Protein AF-A0A2D6PDK0-F1 (afdb_monomer_lite)

Secondary structure (DSSP, 8-state):
-HHHHHHHHHHTT---HHHHHHHHHHHTT-BTTB--HHHHHHHHHHHHHHHHHH-S---HHHHHHHHHHHHHHHHHIIIIIIHHHHHHHHHHHHHHHHHHHHHHHT-

Radius of gyration: 23.97 Å; chains: 1; bounding box: 53×36×70 Å

pLDDT: mean 83.21, std 14.66, range [50.62, 97.69]

Foldseek 3Di:
DVVVVVCVVVVPPDDDLVNLLVVCCVVVVHDPVDGPLVSSLVSLVVVVVVCCVVPVDDDVNSVVVNVVSVVVVVCCCPVPVVVVVVCVVCVVVVVVVVVVVVVVVVD

Structure (mmCIF, N/CA/C/O backbone):
data_AF-A0A2D6PDK0-F1
#
_entry.id   AF-A0A2D6PDK0-F1
#
loop_
_atom_site.group_PDB
_atom_site.id
_atom_site.type_symbol
_atom_site.label_atom_id
_atom_site.label_alt_id
_atom_site.label_comp_id
_atom_site.label_asym_id
_atom_site.label_entity_id
_atom_site.label_seq_id
_atom_site.pdbx_PDB_ins_code
_atom_site.Cartn_x
_atom_site.Cartn_y
_atom_site.Cartn_z
_atom_site.occupancy
_atom_site.B_iso_or_equiv
_atom_site.auth_seq_id
_atom_site.auth_comp_id
_atom_site.auth_asym_id
_atom_site.auth_atom_id
_atom_site.pdbx_PDB_model_num
ATOM 1 N N . MET A 1 1 ? -13.146 -23.989 24.185 1.00 53.97 1 MET A N 1
ATOM 2 C CA . MET A 1 1 ? -14.533 -23.475 24.066 1.00 53.97 1 MET A CA 1
ATOM 3 C C . MET A 1 1 ? -14.646 -22.003 24.484 1.00 53.97 1 MET A C 1
ATOM 5 O O . MET A 1 1 ? -15.284 -21.254 23.765 1.00 53.97 1 MET A O 1
ATOM 9 N N . HIS A 1 2 ? -14.007 -21.551 25.576 1.00 53.88 2 HIS A N 1
ATOM 10 C CA . HIS A 1 2 ? -13.993 -20.124 25.967 1.00 53.88 2 HIS A CA 1
ATOM 11 C C . HIS A 1 2 ? -13.182 -19.217 25.016 1.00 53.88 2 HIS A C 1
ATOM 13 O O . HIS A 1 2 ? -13.631 -18.127 24.687 1.00 53.88 2 HIS A O 1
ATOM 19 N N . GLU A 1 3 ? -12.042 -19.696 24.513 1.00 55.34 3 GLU A N 1
ATOM 20 C CA . GLU A 1 3 ? -11.169 -18.961 23.576 1.00 55.34 3 GLU A CA 1
ATOM 21 C C . GLU A 1 3 ? -11.877 -18.593 22.265 1.00 55.34 3 GLU A C 1
ATOM 23 O O . GLU A 1 3 ? -11.861 -17.444 21.850 1.00 55.34 3 GLU A O 1
ATOM 28 N N . GLN A 1 4 ? -12.618 -19.536 21.675 1.00 64.25 4 GLN A N 1
ATOM 29 C CA . GLN A 1 4 ? -13.367 -19.311 20.432 1.00 64.25 4 GLN A CA 1
ATOM 30 C C . GLN A 1 4 ? -14.474 -18.259 20.583 1.00 64.25 4 GLN A C 1
ATOM 32 O O . GLN A 1 4 ? -14.783 -17.548 19.630 1.00 64.25 4 GLN A O 1
ATOM 37 N N . ILE A 1 5 ? -15.081 -18.169 21.770 1.00 65.12 5 ILE A N 1
ATOM 38 C CA . ILE A 1 5 ? -16.111 -17.170 22.077 1.00 65.12 5 ILE A CA 1
ATOM 39 C C . ILE A 1 5 ? -15.458 -15.800 22.302 1.00 65.12 5 ILE A C 1
ATOM 41 O O . ILE A 1 5 ? -15.982 -14.801 21.819 1.00 65.12 5 ILE A O 1
ATOM 45 N N . TYR A 1 6 ? -14.302 -15.752 22.972 1.00 59.06 6 TYR A N 1
ATOM 46 C CA . TYR A 1 6 ? -13.525 -14.526 23.162 1.00 59.06 6 TYR A CA 1
ATOM 47 C C . TYR A 1 6 ? -13.011 -13.964 21.829 1.00 59.06 6 TYR A C 1
ATOM 49 O O . TYR A 1 6 ? -13.186 -12.779 21.558 1.00 59.06 6 TYR A O 1
ATOM 57 N N . ASP A 1 7 ? -12.488 -14.824 20.954 1.00 57.75 7 ASP A N 1
ATOM 58 C CA . ASP A 1 7 ? -12.056 -14.456 19.604 1.00 57.75 7 ASP A CA 1
ATOM 59 C C . ASP A 1 7 ? -13.226 -13.964 18.743 1.00 57.75 7 ASP A C 1
ATOM 61 O O . ASP A 1 7 ? -13.092 -12.958 18.054 1.00 57.75 7 ASP A O 1
ATOM 65 N N . MET A 1 8 ? -14.399 -14.606 18.812 1.00 56.59 8 MET A N 1
ATOM 66 C CA . MET A 1 8 ? -15.597 -14.140 18.096 1.00 56.59 8 MET A CA 1
ATOM 67 C C . MET A 1 8 ? -16.151 -12.810 18.625 1.00 56.59 8 MET A C 1
ATOM 69 O O . MET A 1 8 ? -16.724 -12.045 17.847 1.00 56.59 8 MET A O 1
ATOM 73 N N . LEU A 1 9 ? -16.017 -12.537 19.927 1.00 57.44 9 LEU A N 1
ATOM 74 C CA . LEU A 1 9 ? -16.454 -11.282 20.548 1.00 57.44 9 LEU A CA 1
ATOM 75 C C . LEU A 1 9 ? -15.471 -10.135 20.277 1.00 57.44 9 LEU A C 1
ATOM 77 O O . LEU A 1 9 ? -15.911 -9.024 20.013 1.00 57.44 9 LEU A O 1
ATOM 81 N N . MET A 1 10 ? -14.162 -10.404 20.269 1.00 55.00 10 MET A N 1
ATOM 82 C CA . MET A 1 10 ? -13.124 -9.424 19.920 1.00 55.00 10 MET A CA 1
ATOM 83 C C . MET A 1 10 ? -13.075 -9.123 18.411 1.00 55.00 10 MET A C 1
ATOM 85 O O . MET A 1 10 ? -12.822 -7.989 18.016 1.00 55.00 10 MET A O 1
ATOM 89 N N . GLN A 1 11 ? -13.360 -10.106 17.546 1.00 53.69 11 GLN A N 1
ATOM 90 C CA . GLN A 1 11 ? -13.314 -9.934 16.084 1.00 53.69 11 GLN A CA 1
ATOM 91 C C . GLN A 1 11 ? -14.408 -9.030 15.508 1.00 53.69 11 GLN A C 1
ATOM 93 O O . GLN A 1 11 ? -14.233 -8.512 14.405 1.00 53.69 11 GLN A O 1
ATOM 98 N N . LYS A 1 12 ? -15.547 -8.866 16.189 1.00 50.62 12 LYS A N 1
ATOM 99 C CA . LYS A 1 12 ? -16.693 -8.145 15.614 1.00 50.62 12 LYS A CA 1
ATOM 100 C C . LYS A 1 12 ? -16.526 -6.627 15.579 1.00 50.62 12 LYS A C 1
ATOM 102 O O . LYS A 1 12 ? -17.130 -6.008 14.708 1.00 50.62 12 LYS A O 1
ATOM 107 N N . ASP A 1 13 ? -15.686 -6.059 16.445 1.00 53.69 13 ASP A N 1
ATOM 108 C CA . ASP A 1 13 ? -15.615 -4.604 16.637 1.00 53.69 13 ASP A CA 1
ATOM 109 C C . ASP A 1 13 ? -14.229 -3.985 16.353 1.00 53.69 13 ASP A C 1
ATOM 111 O O . ASP A 1 13 ? -14.116 -2.760 16.268 1.00 53.69 13 ASP A O 1
ATOM 115 N N . GLU A 1 14 ? -13.168 -4.776 16.134 1.00 67.69 14 GLU A N 1
ATOM 116 C CA . GLU A 1 14 ? -11.854 -4.221 15.775 1.00 67.69 14 GLU A CA 1
ATOM 117 C C . GLU A 1 14 ? -11.689 -3.998 14.262 1.00 67.69 14 GLU A C 1
ATOM 119 O O . GLU A 1 14 ? -11.660 -4.921 13.441 1.00 67.69 14 GLU A O 1
ATOM 124 N N . ILE A 1 15 ? -11.478 -2.734 13.885 1.00 77.75 15 ILE A N 1
ATOM 125 C CA . ILE A 1 15 ? -10.972 -2.375 12.558 1.00 77.75 15 ILE A CA 1
ATOM 126 C C . ILE A 1 15 ? -9.504 -2.816 12.475 1.00 77.75 15 ILE A C 1
ATOM 128 O O . ILE A 1 15 ? -8.609 -2.183 13.038 1.00 77.75 15 ILE A O 1
ATOM 132 N N . THR A 1 16 ? -9.253 -3.904 11.750 1.00 89.38 16 THR A N 1
ATOM 133 C CA . THR A 1 16 ? -7.912 -4.453 11.512 1.00 89.38 16 THR A CA 1
ATOM 134 C C . THR A 1 16 ? -7.397 -4.117 10.114 1.00 89.38 16 THR A C 1
ATOM 136 O O . THR A 1 16 ? -8.158 -3.743 9.218 1.00 89.38 16 THR A O 1
ATOM 139 N N . TRP A 1 17 ? -6.090 -4.284 9.893 1.00 92.38 17 TRP A N 1
ATOM 140 C CA . TRP A 1 17 ? -5.481 -4.011 8.588 1.00 92.38 17 TRP A CA 1
ATOM 141 C C . TRP A 1 17 ? -5.975 -5.018 7.547 1.00 92.38 17 TRP A C 1
ATOM 143 O O . TRP A 1 17 ? -6.197 -4.640 6.399 1.00 92.38 17 TRP A O 1
ATOM 153 N N . GLN A 1 18 ? -6.216 -6.269 7.960 1.00 93.31 18 GLN A N 1
ATOM 154 C CA . GLN A 1 18 ? -6.792 -7.313 7.115 1.00 93.31 18 GLN A CA 1
ATOM 155 C C . GLN A 1 18 ? -8.176 -6.903 6.624 1.00 93.31 18 GLN A C 1
ATOM 157 O O . GLN A 1 18 ? -8.436 -6.933 5.425 1.00 93.31 18 GLN A O 1
ATOM 162 N N . ASN A 1 19 ? -9.041 -6.464 7.544 1.00 92.88 19 ASN A N 1
ATOM 163 C CA . ASN A 1 19 ? -10.409 -6.076 7.216 1.00 92.88 19 ASN A CA 1
ATOM 164 C C . ASN A 1 19 ? -10.438 -4.886 6.251 1.00 92.88 19 ASN A C 1
ATOM 166 O O . ASN A 1 19 ? -11.237 -4.889 5.317 1.00 92.88 19 ASN A O 1
ATOM 170 N N . ILE A 1 20 ? -9.538 -3.907 6.418 1.00 93.62 20 ILE A N 1
ATOM 171 C CA . ILE A 1 20 ? -9.420 -2.799 5.461 1.00 93.62 20 ILE A CA 1
ATOM 172 C C . ILE A 1 20 ? -8.957 -3.306 4.095 1.00 93.62 20 ILE A C 1
ATOM 174 O O . ILE A 1 20 ? -9.575 -2.960 3.095 1.00 93.62 20 ILE A O 1
ATOM 178 N N . ILE A 1 21 ? -7.907 -4.130 4.021 1.00 95.12 21 ILE A N 1
ATOM 179 C CA . ILE A 1 21 ? -7.413 -4.639 2.732 1.00 95.12 21 ILE A CA 1
ATOM 180 C C . ILE A 1 21 ? -8.493 -5.461 2.020 1.00 95.12 21 ILE A C 1
ATOM 182 O O . ILE A 1 21 ? -8.765 -5.208 0.850 1.00 95.12 21 ILE A O 1
ATOM 186 N N . TYR A 1 22 ? -9.154 -6.391 2.713 1.00 95.00 22 TYR A N 1
ATOM 187 C CA . TYR A 1 22 ? -10.239 -7.187 2.133 1.00 95.00 22 TYR A CA 1
ATOM 188 C C . TYR A 1 22 ? -11.426 -6.327 1.710 1.00 95.00 22 TYR A C 1
ATOM 190 O O . TYR A 1 22 ? -11.986 -6.537 0.634 1.00 95.00 22 TYR A O 1
ATOM 198 N N . GLY A 1 23 ? -11.784 -5.337 2.531 1.00 94.38 23 GLY A N 1
ATOM 199 C CA . GLY A 1 23 ? -12.817 -4.363 2.208 1.00 94.38 23 GLY A CA 1
ATOM 200 C C . GLY A 1 23 ? -12.497 -3.605 0.924 1.00 94.38 23 GLY A C 1
ATOM 201 O O . GLY A 1 23 ? -13.355 -3.529 0.054 1.00 94.38 23 GLY A O 1
ATOM 202 N N . LEU A 1 24 ? -11.260 -3.126 0.776 1.00 96.19 24 LEU A N 1
ATOM 203 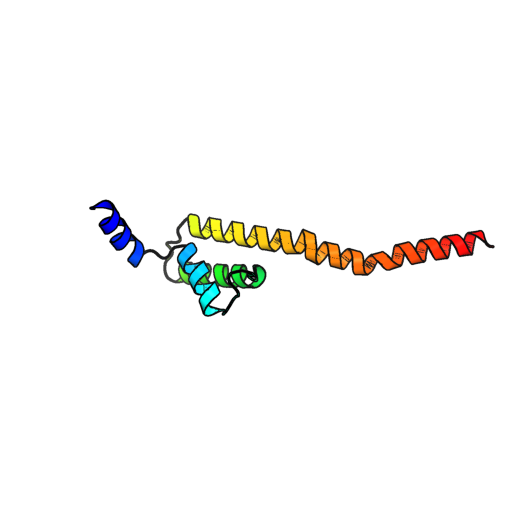C CA . LEU A 1 24 ? -10.807 -2.374 -0.395 1.00 96.19 24 LEU A CA 1
ATOM 204 C C . LEU A 1 24 ? -10.724 -3.229 -1.658 1.00 96.19 24 LEU A C 1
ATOM 206 O O . LEU A 1 24 ? -11.195 -2.798 -2.704 1.00 96.19 24 LEU A O 1
ATOM 210 N N . VAL A 1 25 ? -10.175 -4.444 -1.565 1.00 96.25 25 VAL A N 1
ATOM 211 C CA . VAL 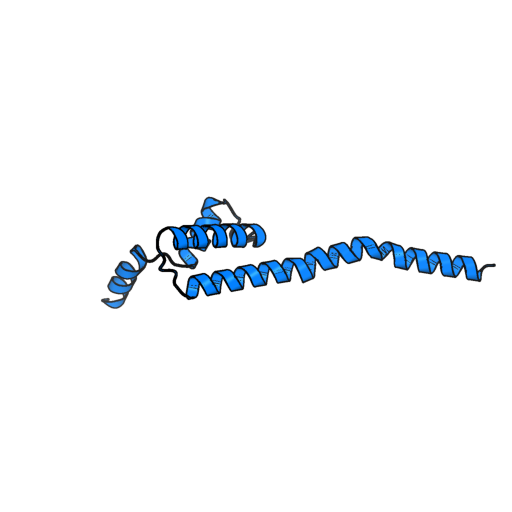A 1 25 ? -10.128 -5.387 -2.696 1.00 96.25 25 VAL A CA 1
ATOM 212 C C . VAL A 1 25 ? -11.541 -5.664 -3.205 1.00 96.25 25 VAL A C 1
ATOM 214 O O . VAL A 1 25 ? -11.775 -5.656 -4.408 1.00 96.25 25 VAL A O 1
ATOM 217 N N . LYS A 1 26 ? -12.502 -5.843 -2.292 1.00 94.62 26 LYS A N 1
ATOM 218 C CA . LYS A 1 26 ? -13.904 -6.052 -2.653 1.00 94.62 26 LYS A CA 1
ATOM 219 C C . LYS A 1 26 ? -14.574 -4.785 -3.193 1.00 94.62 26 LYS A C 1
ATOM 221 O O . LYS A 1 26 ? -15.306 -4.875 -4.170 1.00 94.62 26 LYS A O 1
ATOM 226 N N . SER A 1 27 ? -14.378 -3.629 -2.555 1.00 95.44 27 SER A N 1
ATOM 227 C CA . SER A 1 27 ? -15.084 -2.388 -2.905 1.00 95.44 27 SER A CA 1
ATOM 228 C C . SER A 1 27 ? -14.573 -1.732 -4.182 1.00 95.44 27 SER A C 1
ATOM 230 O O . SER A 1 27 ? -15.333 -1.049 -4.853 1.00 95.44 27 SER A O 1
ATOM 232 N N . GLU A 1 28 ? -13.292 -1.910 -4.499 1.00 95.12 28 GLU A N 1
ATOM 233 C CA . GLU A 1 28 ? -12.673 -1.423 -5.737 1.00 95.12 28 GLU A CA 1
ATOM 234 C C . GLU A 1 28 ? -12.676 -2.501 -6.838 1.00 95.12 28 GLU A C 1
ATOM 236 O O . GLU A 1 28 ? -11.994 -2.338 -7.844 1.00 95.12 28 GLU A O 1
ATOM 241 N N . GLU A 1 29 ? -13.404 -3.609 -6.631 1.00 95.56 29 GLU A N 1
ATOM 242 C CA . GLU A 1 29 ? -13.560 -4.721 -7.585 1.00 95.56 29 GLU A CA 1
ATOM 243 C C . GLU A 1 29 ? -12.224 -5.280 -8.114 1.00 95.56 29 GLU A C 1
ATOM 245 O O . GLU A 1 29 ? -12.090 -5.675 -9.272 1.00 95.56 29 GLU A O 1
ATOM 250 N N . MET A 1 30 ? -11.207 -5.332 -7.251 1.00 96.19 30 MET A N 1
ATOM 251 C CA . MET A 1 30 ? -9.885 -5.839 -7.611 1.00 96.19 30 MET A CA 1
ATOM 252 C C . MET A 1 30 ? -9.894 -7.364 -7.745 1.00 96.19 30 MET A C 1
ATOM 254 O O . MET A 1 30 ? -10.545 -8.069 -6.970 1.00 96.19 30 MET A O 1
ATOM 258 N N . ASN A 1 31 ? -9.074 -7.888 -8.658 1.00 95.75 31 ASN A N 1
ATOM 259 C CA . ASN A 1 31 ? -8.777 -9.315 -8.701 1.00 95.75 31 ASN A CA 1
ATOM 260 C C . ASN A 1 31 ? -7.912 -9.702 -7.482 1.00 95.75 31 ASN A C 1
ATOM 262 O O . ASN A 1 31 ? -6.786 -9.218 -7.372 1.00 95.75 31 ASN A O 1
ATOM 266 N N . PRO A 1 32 ? -8.367 -10.601 -6.589 1.00 93.12 32 PRO A N 1
ATOM 267 C CA . PRO A 1 32 ? -7.586 -11.006 -5.417 1.00 93.12 32 PRO A CA 1
ATOM 268 C C . PRO A 1 32 ? -6.262 -11.703 -5.757 1.00 93.12 32 PRO A C 1
ATOM 270 O O . PRO A 1 32 ? -5.357 -11.726 -4.927 1.00 93.12 32 PRO A O 1
ATOM 273 N N . TRP A 1 33 ? -6.159 -12.282 -6.956 1.00 94.69 33 TRP A N 1
ATOM 274 C CA . TRP A 1 33 ? -4.965 -12.982 -7.434 1.00 94.69 33 TRP A CA 1
ATOM 275 C C . TRP A 1 33 ? -3.997 -12.077 -8.199 1.00 94.69 33 TRP A C 1
ATOM 277 O O . TRP A 1 33 ? -2.835 -12.434 -8.358 1.00 94.69 33 TRP A O 1
ATOM 287 N N . ASP A 1 34 ? -4.467 -10.916 -8.654 1.00 95.94 34 ASP A N 1
ATOM 288 C CA . ASP A 1 34 ? -3.686 -9.938 -9.413 1.00 95.94 34 ASP A CA 1
ATOM 289 C C . ASP A 1 34 ? -4.044 -8.527 -8.940 1.00 95.94 34 ASP A C 1
ATOM 291 O O . ASP A 1 34 ? -4.789 -7.774 -9.571 1.00 95.94 34 ASP A O 1
ATOM 295 N N . VAL A 1 35 ? -3.591 -8.214 -7.729 1.00 94.69 35 VAL A N 1
ATOM 296 C CA . VAL A 1 35 ? -3.950 -6.970 -7.053 1.00 94.69 35 VAL A CA 1
ATOM 297 C C . VAL A 1 35 ? -3.095 -5.822 -7.579 1.00 94.69 35 VAL A C 1
ATOM 299 O O . VAL A 1 35 ? -1.863 -5.850 -7.491 1.00 94.69 35 VAL A O 1
ATOM 302 N N . ASP A 1 36 ? -3.746 -4.739 -8.009 1.00 95.12 36 ASP A N 1
ATOM 303 C CA . ASP A 1 36 ? -3.056 -3.475 -8.256 1.00 95.12 36 ASP A CA 1
ATOM 304 C C . ASP A 1 36 ? -2.589 -2.851 -6.929 1.00 95.12 36 ASP A C 1
ATOM 306 O O . ASP A 1 36 ? -3.310 -2.117 -6.245 1.00 95.12 36 ASP A O 1
ATOM 310 N N . VAL A 1 37 ? -1.331 -3.122 -6.574 1.00 94.75 37 VAL A N 1
ATOM 311 C CA . VAL A 1 37 ? -0.671 -2.584 -5.376 1.00 94.75 37 VAL A CA 1
ATOM 312 C C . VAL A 1 37 ? -0.625 -1.051 -5.378 1.00 94.75 37 VAL A C 1
ATOM 314 O O . VAL A 1 37 ? -0.684 -0.429 -4.311 1.00 94.75 37 VAL A O 1
ATOM 317 N N . SER A 1 38 ? -0.552 -0.404 -6.545 1.00 95.00 38 SER A N 1
ATOM 318 C CA . SER A 1 38 ? -0.520 1.058 -6.641 1.00 95.00 38 SER A CA 1
ATOM 319 C C . SER A 1 38 ? -1.851 1.679 -6.239 1.00 95.00 38 SER A C 1
ATOM 321 O O . SER A 1 38 ? -1.843 2.692 -5.526 1.00 95.00 38 SER A O 1
ATOM 323 N N . LEU A 1 39 ? -2.963 1.067 -6.654 1.00 96.62 39 LEU A N 1
ATOM 324 C CA . LEU A 1 39 ? -4.312 1.466 -6.261 1.00 96.62 39 LEU A CA 1
ATOM 325 C C . LEU A 1 39 ? -4.604 1.084 -4.805 1.00 96.62 39 LEU A C 1
ATOM 327 O O . LEU A 1 39 ? -5.032 1.939 -4.026 1.00 96.62 39 LEU A O 1
ATOM 331 N N . LEU A 1 40 ? -4.300 -0.156 -4.407 1.00 97.25 40 LEU A N 1
ATOM 332 C CA . LEU A 1 40 ? -4.540 -0.648 -3.049 1.00 97.25 40 LEU A CA 1
ATOM 333 C C . LEU A 1 40 ? -3.808 0.197 -2.002 1.00 97.25 40 LEU A C 1
ATOM 335 O O . LEU A 1 40 ? -4.421 0.649 -1.038 1.00 97.25 40 LEU A O 1
ATOM 339 N N . SER A 1 41 ? -2.515 0.467 -2.198 1.00 97.12 41 SER A N 1
ATOM 340 C CA . SER A 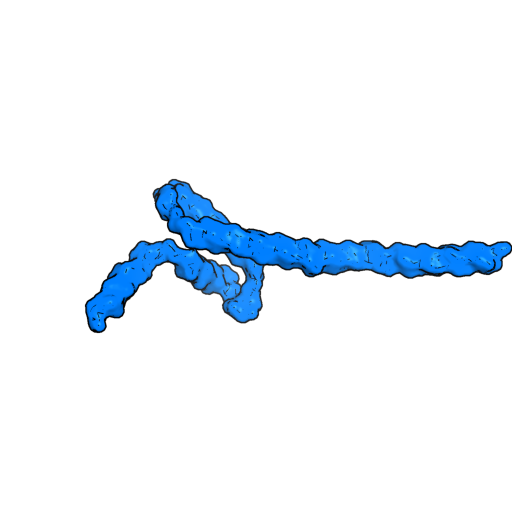1 41 ? -1.730 1.302 -1.275 1.00 97.12 41 SER A CA 1
ATOM 341 C C . SER A 1 41 ? -2.295 2.718 -1.137 1.00 97.12 41 SER A C 1
ATOM 343 O O . SER A 1 41 ? -2.366 3.245 -0.025 1.00 97.12 41 SER A O 1
ATOM 345 N N . LYS A 1 42 ? -2.743 3.330 -2.243 1.00 97.56 42 LYS A N 1
ATOM 346 C CA . LYS A 1 42 ? -3.364 4.659 -2.238 1.00 97.56 42 LYS A CA 1
ATOM 347 C C . LYS A 1 42 ? -4.648 4.653 -1.408 1.00 97.56 42 LYS A C 1
ATOM 349 O O . LYS A 1 42 ? -4.771 5.445 -0.476 1.00 97.56 42 LYS A O 1
ATOM 354 N N . LYS A 1 43 ? -5.569 3.733 -1.703 1.00 97.38 43 LYS A N 1
ATOM 355 C CA . LYS A 1 43 ? -6.864 3.623 -1.015 1.00 97.38 43 LYS A CA 1
ATOM 356 C C . LYS A 1 43 ? -6.713 3.244 0.456 1.00 97.38 43 LYS A C 1
ATOM 358 O O . LYS A 1 43 ? -7.419 3.779 1.311 1.00 97.38 43 LYS A O 1
ATOM 363 N N . TYR A 1 44 ? -5.750 2.381 0.770 1.00 96.44 44 TYR A N 1
ATOM 364 C CA . TYR A 1 44 ? -5.419 2.025 2.145 1.00 96.44 44 TYR A CA 1
ATOM 365 C C . TYR A 1 44 ? -4.958 3.259 2.926 1.00 96.44 44 TYR A C 1
ATOM 367 O O . TYR A 1 44 ? -5.530 3.567 3.968 1.00 96.44 44 TYR A O 1
ATOM 375 N N . LEU A 1 45 ? -4.008 4.037 2.395 1.00 96.12 45 LEU A N 1
ATOM 376 C CA . LEU A 1 45 ? -3.544 5.276 3.033 1.00 96.12 45 LEU A CA 1
ATOM 377 C C . LEU A 1 45 ? -4.654 6.320 3.191 1.00 96.12 45 LEU A C 1
ATOM 379 O O . LEU A 1 45 ? -4.725 6.972 4.230 1.00 96.12 45 LEU A O 1
ATOM 383 N N . GLU A 1 46 ? -5.520 6.484 2.191 1.00 95.44 46 GLU A N 1
ATOM 384 C CA . GLU A 1 46 ? -6.698 7.355 2.289 1.00 95.44 46 GLU A CA 1
ATOM 385 C C . GLU A 1 46 ? -7.629 6.910 3.423 1.00 95.44 46 GLU A C 1
ATOM 387 O O . GLU A 1 46 ? -8.091 7.740 4.206 1.00 95.44 46 GLU A O 1
ATOM 392 N N . THR A 1 47 ? -7.852 5.603 3.562 1.00 92.81 47 THR A N 1
ATOM 393 C CA . THR A 1 47 ? -8.672 5.038 4.640 1.00 92.81 47 THR A CA 1
ATOM 394 C C . THR A 1 47 ? -8.027 5.277 6.006 1.00 92.81 47 THR A C 1
ATOM 396 O O . THR A 1 47 ? -8.696 5.755 6.918 1.00 92.81 47 THR A O 1
ATOM 399 N N . ILE A 1 48 ? -6.718 5.039 6.146 1.00 92.25 48 ILE A N 1
ATOM 400 C CA . ILE A 1 48 ? -5.979 5.312 7.390 1.00 92.25 48 ILE A CA 1
ATOM 401 C C . ILE A 1 48 ? -6.036 6.796 7.769 1.00 92.25 48 ILE A C 1
ATOM 403 O O . ILE A 1 48 ? -6.211 7.115 8.943 1.00 92.25 48 ILE A O 1
ATOM 407 N N . LYS A 1 49 ? -5.921 7.715 6.802 1.00 91.25 49 LYS A N 1
ATOM 408 C CA . LYS A 1 49 ? -6.034 9.161 7.061 1.00 91.25 49 LYS A CA 1
ATOM 409 C C . LYS A 1 49 ? -7.425 9.537 7.571 1.00 91.25 49 LYS A C 1
ATOM 411 O O . LYS A 1 49 ? -7.518 10.189 8.606 1.00 91.25 49 LYS A O 1
ATOM 416 N N . LYS A 1 50 ? -8.486 9.047 6.921 1.00 89.44 50 LYS A N 1
ATOM 417 C CA . LYS A 1 50 ? -9.875 9.263 7.365 1.00 89.44 50 LYS A CA 1
ATOM 418 C C . LYS A 1 50 ? -10.123 8.709 8.768 1.00 89.44 50 LYS A C 1
ATOM 420 O O . LYS A 1 50 ? -10.768 9.358 9.590 1.00 89.44 50 LYS A O 1
ATOM 425 N N . LEU A 1 51 ? -9.577 7.527 9.062 1.00 86.94 51 LEU A N 1
ATOM 426 C CA . LEU A 1 51 ? -9.651 6.938 10.398 1.00 86.94 51 LEU A CA 1
ATOM 427 C C . LEU A 1 51 ? -8.933 7.814 11.425 1.00 86.94 51 LEU A C 1
ATOM 429 O O . LEU A 1 51 ? -9.525 8.100 12.456 1.00 86.94 51 LEU A O 1
ATOM 433 N N . LYS A 1 52 ? -7.730 8.319 11.114 1.00 83.88 52 LYS A N 1
ATOM 434 C CA . LYS A 1 52 ? -6.979 9.237 11.989 1.00 83.88 52 LYS A CA 1
ATOM 435 C C . LYS A 1 52 ? -7.771 10.494 12.340 1.00 83.88 52 LYS A C 1
ATOM 437 O O . LYS A 1 52 ? -7.728 10.938 13.481 1.00 83.88 52 LYS A O 1
ATOM 442 N N . GLU A 1 53 ? -8.435 11.076 11.344 1.00 83.81 53 GLU A N 1
ATOM 443 C CA . GLU A 1 53 ? -9.229 12.300 11.487 1.00 83.81 53 GLU A CA 1
ATOM 444 C C . GLU A 1 53 ? -10.478 12.076 12.345 1.00 83.81 53 GLU A C 1
ATOM 446 O O . GLU A 1 53 ? -10.875 12.964 13.094 1.00 83.81 53 GLU A O 1
ATOM 451 N N . THR A 1 54 ? -11.075 10.883 12.260 1.00 78.38 54 THR A N 1
ATOM 452 C CA . THR A 1 54 ? -12.323 10.548 12.963 1.00 78.38 54 THR A CA 1
ATOM 453 C C . THR A 1 54 ? -12.072 10.024 14.379 1.00 78.38 54 THR A C 1
ATOM 455 O O . THR A 1 54 ? -12.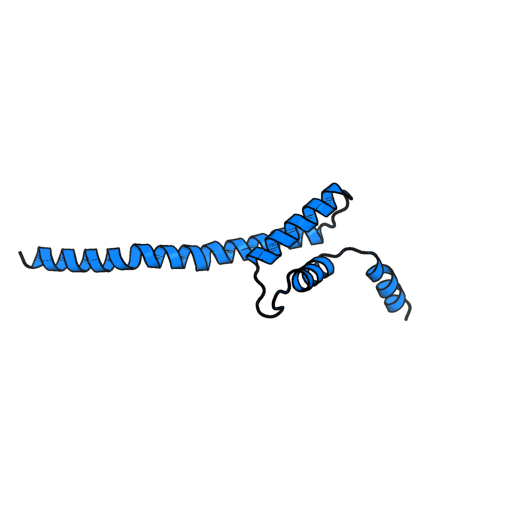809 10.353 15.301 1.00 78.38 54 THR A O 1
ATOM 458 N N . ASN A 1 55 ? -11.035 9.205 14.562 1.00 65.12 55 ASN A N 1
ATOM 459 C CA . ASN A 1 55 ? -10.638 8.599 15.827 1.00 65.12 55 ASN A CA 1
ATOM 460 C C . ASN A 1 55 ? -9.108 8.456 15.837 1.00 65.12 55 ASN A C 1
ATOM 462 O O . ASN A 1 55 ? -8.542 7.616 15.145 1.00 65.12 55 ASN A O 1
ATOM 466 N N . PHE A 1 56 ? -8.420 9.248 16.663 1.00 65.81 56 PHE A N 1
ATOM 467 C CA . PHE A 1 56 ? -6.949 9.278 16.768 1.00 65.81 56 PHE A CA 1
ATOM 468 C C . PHE A 1 56 ? -6.286 7.927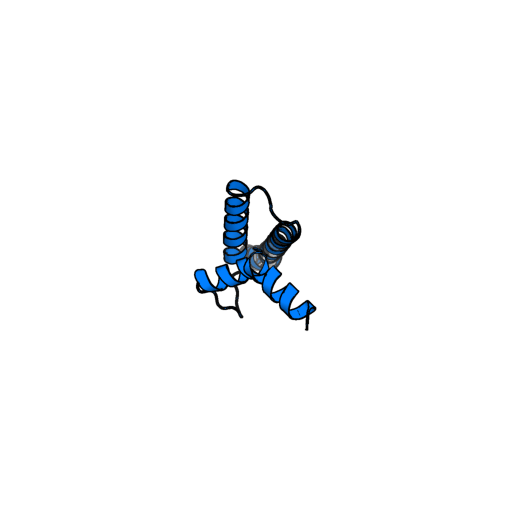 17.126 1.00 65.81 56 PHE A C 1
ATOM 470 O O . PHE A 1 56 ? -5.060 7.809 17.091 1.00 65.81 56 PHE A O 1
ATOM 477 N N . LEU A 1 57 ? -7.073 6.904 17.466 1.00 71.25 57 LEU A N 1
ATOM 478 C CA . LEU A 1 57 ? -6.624 5.545 17.746 1.00 71.25 57 LEU A CA 1
ATOM 479 C C . LEU A 1 57 ? -6.424 4.756 16.447 1.00 71.25 57 LEU A C 1
ATOM 481 O O . LEU A 1 57 ? -7.345 4.146 15.911 1.00 71.25 57 LEU A O 1
ATOM 485 N N . ILE A 1 58 ? -5.179 4.729 15.973 1.00 78.75 58 ILE A N 1
ATOM 486 C CA . ILE A 1 58 ? -4.724 3.819 14.918 1.00 78.75 58 ILE A CA 1
ATOM 487 C C . ILE A 1 58 ? -3.763 2.810 15.539 1.00 78.75 58 ILE A C 1
ATOM 489 O O . ILE A 1 58 ? -2.785 3.197 16.181 1.00 78.75 58 ILE A O 1
ATOM 493 N N . SER A 1 59 ? -4.003 1.512 15.331 1.00 85.44 59 SER A N 1
ATOM 494 C CA . SER A 1 59 ? -3.089 0.489 15.845 1.00 85.44 59 SER A CA 1
ATOM 495 C C . SER A 1 59 ? -1.760 0.502 15.078 1.00 85.44 59 SER A C 1
ATOM 497 O O . SER A 1 59 ? -1.719 0.706 13.862 1.00 85.44 59 SER A O 1
ATOM 499 N N . GLY A 1 60 ? -0.645 0.248 15.774 1.00 88.56 60 GLY A N 1
ATOM 500 C CA . GLY A 1 60 ? 0.691 0.237 15.159 1.00 88.56 60 GLY A CA 1
ATOM 501 C C . GLY A 1 60 ? 0.814 -0.747 13.988 1.00 88.56 60 GLY A C 1
ATOM 502 O O . GLY A 1 60 ? 1.529 -0.478 13.025 1.00 88.56 60 GLY A O 1
ATOM 503 N N . LYS A 1 61 ? 0.038 -1.841 14.006 1.00 91.12 61 LYS A N 1
ATOM 504 C CA . LYS A 1 61 ? -0.046 -2.803 12.896 1.00 91.12 61 LYS A CA 1
ATOM 505 C C . LYS A 1 61 ? -0.568 -2.155 11.605 1.00 91.12 61 LYS A C 1
ATOM 507 O O . LYS A 1 61 ? -0.087 -2.488 10.529 1.00 91.12 61 LYS A O 1
ATOM 512 N N . MET A 1 62 ? -1.492 -1.197 11.697 1.00 92.00 62 MET A N 1
ATOM 513 C CA . MET A 1 62 ? -2.033 -0.469 10.536 1.00 92.00 62 MET A CA 1
ATOM 514 C C . MET A 1 62 ? -0.987 0.446 9.902 1.00 92.00 62 MET A C 1
ATOM 516 O O . MET A 1 62 ? -0.900 0.555 8.677 1.00 92.00 62 MET A O 1
ATOM 520 N N . VAL A 1 63 ? -0.195 1.110 10.749 1.00 92.94 63 VAL A N 1
ATOM 521 C CA . VAL A 1 63 ? 0.915 1.968 10.322 1.00 92.94 63 VAL A CA 1
ATOM 522 C C . VAL A 1 63 ? 2.001 1.117 9.669 1.00 92.94 63 VAL A C 1
ATOM 524 O O . VAL A 1 63 ? 2.468 1.451 8.584 1.00 92.94 63 VAL A O 1
ATOM 527 N N . LEU A 1 64 ? 2.336 -0.028 10.268 1.00 95.38 64 LEU A N 1
ATOM 528 C CA . LEU A 1 64 ? 3.269 -0.989 9.684 1.00 95.38 64 LEU A CA 1
ATOM 529 C C . LEU A 1 64 ? 2.781 -1.496 8.320 1.00 95.38 64 LEU A C 1
ATOM 531 O O . LEU A 1 64 ? 3.545 -1.482 7.360 1.00 95.38 64 LEU A O 1
ATOM 535 N N . ALA A 1 65 ? 1.506 -1.873 8.203 1.00 95.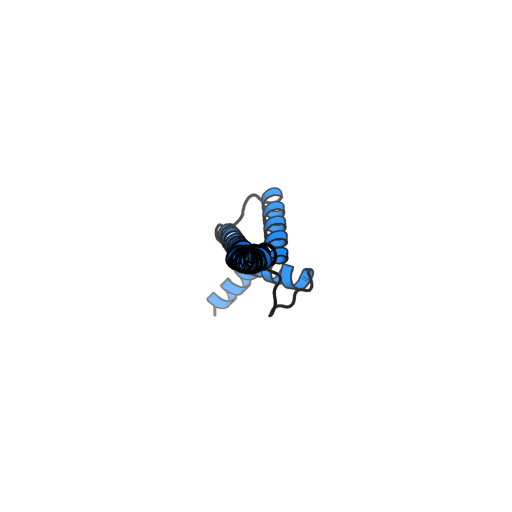88 65 ALA A N 1
ATOM 536 C CA . ALA A 1 65 ? 0.922 -2.286 6.929 1.00 95.88 65 ALA A CA 1
ATOM 537 C C . ALA A 1 65 ? 0.994 -1.164 5.876 1.00 95.88 65 ALA A C 1
ATOM 539 O O . ALA A 1 65 ? 1.315 -1.430 4.720 1.00 95.88 65 ALA A O 1
ATOM 540 N N . SER A 1 66 ? 0.791 0.097 6.282 1.00 95.38 66 SER A N 1
ATOM 541 C CA . SER A 1 66 ? 0.966 1.264 5.402 1.00 95.38 66 SER A CA 1
ATOM 542 C C . SER A 1 66 ? 2.398 1.358 4.867 1.00 95.38 66 SER A C 1
ATOM 544 O O . SER A 1 66 ? 2.601 1.549 3.670 1.00 95.38 66 SER A O 1
ATOM 546 N N . ALA A 1 67 ? 3.391 1.203 5.748 1.00 97.50 67 ALA A N 1
ATOM 547 C CA . ALA A 1 67 ? 4.803 1.249 5.384 1.00 97.50 67 ALA A CA 1
ATOM 548 C C . ALA A 1 67 ? 5.192 0.094 4.447 1.00 97.50 67 ALA A C 1
ATOM 550 O O . ALA A 1 67 ? 5.888 0.317 3.458 1.00 97.50 67 ALA A O 1
ATOM 551 N N . ILE A 1 68 ? 4.698 -1.119 4.711 1.00 97.69 68 ILE A N 1
ATOM 552 C CA . ILE A 1 68 ? 4.933 -2.293 3.860 1.00 97.69 68 ILE A CA 1
ATOM 553 C C . ILE A 1 68 ? 4.318 -2.086 2.469 1.00 97.69 68 ILE A C 1
ATOM 555 O O . ILE A 1 68 ? 5.006 -2.283 1.472 1.00 97.69 68 ILE A O 1
ATOM 559 N N . LEU A 1 69 ? 3.064 -1.628 2.379 1.00 97.00 69 LEU A N 1
ATOM 560 C CA . LEU A 1 69 ? 2.406 -1.353 1.094 1.00 97.00 69 LEU A CA 1
ATOM 561 C C . LEU A 1 69 ? 3.145 -0.284 0.278 1.00 97.00 69 LEU A C 1
ATOM 563 O O . LEU A 1 69 ? 3.310 -0.432 -0.932 1.00 97.00 69 LEU A O 1
ATOM 567 N N . LEU A 1 70 ? 3.613 0.781 0.936 1.00 97.31 70 LEU A N 1
ATOM 568 C CA . LEU A 1 70 ? 4.417 1.825 0.298 1.00 97.31 70 LEU A CA 1
ATOM 569 C C . LEU A 1 70 ? 5.762 1.296 -0.201 1.00 97.31 70 LEU A C 1
ATOM 571 O O . LEU A 1 70 ? 6.161 1.631 -1.316 1.00 97.31 70 LEU A O 1
ATOM 575 N N . LYS A 1 71 ? 6.431 0.451 0.590 1.00 97.25 71 LYS A N 1
ATOM 576 C CA . LYS A 1 71 ? 7.685 -0.193 0.195 1.00 97.25 71 LYS A CA 1
ATOM 577 C C . LYS A 1 71 ? 7.488 -1.037 -1.064 1.00 97.25 71 LYS A C 1
ATOM 579 O O . LYS A 1 71 ? 8.187 -0.804 -2.042 1.00 97.25 71 LYS A O 1
ATOM 584 N N . ILE A 1 72 ? 6.493 -1.928 -1.077 1.00 96.38 72 ILE A N 1
ATOM 585 C CA . ILE A 1 72 ? 6.203 -2.791 -2.236 1.00 96.38 72 ILE A CA 1
ATOM 586 C C . ILE A 1 72 ? 5.904 -1.941 -3.481 1.00 96.38 72 ILE A C 1
ATOM 588 O O . ILE A 1 72 ? 6.424 -2.217 -4.561 1.00 96.38 72 ILE A O 1
ATOM 592 N N . LYS A 1 73 ? 5.101 -0.873 -3.341 1.00 95.38 73 LYS A N 1
ATOM 593 C CA . LYS A 1 73 ? 4.817 0.051 -4.450 1.00 95.38 73 LYS A CA 1
ATOM 594 C C . LYS A 1 73 ? 6.085 0.713 -4.988 1.00 95.38 73 LYS A C 1
ATOM 596 O O . LYS A 1 73 ? 6.255 0.792 -6.201 1.00 95.38 73 LYS A O 1
ATOM 601 N N . SER A 1 74 ? 6.943 1.212 -4.100 1.00 96.38 74 SER A N 1
ATOM 602 C CA . SER A 1 74 ? 8.178 1.890 -4.491 1.00 96.38 74 SER A CA 1
ATOM 603 C C . SER A 1 74 ? 9.161 0.934 -5.155 1.00 96.38 74 SER A C 1
ATOM 605 O O . SER A 1 74 ? 9.761 1.299 -6.158 1.00 96.38 74 SER A O 1
ATOM 607 N N . GLU A 1 75 ? 9.309 -0.282 -4.625 1.00 95.19 75 GLU A N 1
ATOM 608 C CA . GLU A 1 75 ? 10.168 -1.308 -5.217 1.00 95.19 75 GLU A CA 1
ATOM 609 C C . GLU A 1 75 ? 9.699 -1.639 -6.632 1.00 95.19 75 GLU A C 1
ATOM 611 O O . GLU A 1 75 ? 10.497 -1.536 -7.553 1.00 95.19 75 GLU A O 1
ATOM 616 N N . LYS A 1 76 ? 8.398 -1.904 -6.832 1.00 92.31 76 LYS A N 1
ATOM 617 C CA . LYS A 1 76 ? 7.828 -2.156 -8.166 1.00 92.31 76 LYS A CA 1
ATOM 618 C C . LYS A 1 76 ? 8.083 -0.999 -9.139 1.00 92.31 76 LYS A C 1
ATOM 620 O O . LYS A 1 76 ? 8.455 -1.236 -10.286 1.00 92.31 76 LYS A O 1
ATOM 625 N N . LEU A 1 77 ? 7.897 0.242 -8.683 1.00 93.38 77 LEU A N 1
ATOM 626 C CA . LEU A 1 77 ? 8.118 1.429 -9.509 1.00 93.38 77 LEU A CA 1
ATOM 627 C C . LEU A 1 77 ? 9.581 1.539 -9.958 1.00 93.38 77 LEU A C 1
ATOM 629 O O . LEU A 1 77 ? 9.837 1.770 -11.134 1.00 93.38 77 LEU A O 1
ATOM 633 N N . VAL A 1 78 ? 10.530 1.371 -9.039 1.00 92.31 78 VAL A N 1
ATOM 634 C CA . VAL A 1 78 ? 11.958 1.532 -9.340 1.00 92.31 78 VAL A CA 1
ATOM 635 C C . VAL A 1 78 ? 12.487 0.350 -10.152 1.00 92.31 78 VAL A C 1
ATOM 637 O O . VAL A 1 78 ? 13.105 0.557 -11.191 1.00 92.31 78 VAL A O 1
ATOM 640 N N . SER A 1 79 ? 12.231 -0.883 -9.709 1.00 88.69 79 SER A N 1
ATOM 641 C CA . SER A 1 79 ? 12.855 -2.075 -10.294 1.00 88.69 79 SER A CA 1
ATOM 642 C C . SER A 1 79 ? 12.280 -2.468 -11.648 1.00 88.69 79 SER A C 1
ATOM 644 O O . SER A 1 79 ? 13.008 -3.009 -12.472 1.00 88.69 79 SER A O 1
ATOM 646 N N . HIS A 1 80 ? 10.986 -2.239 -11.875 1.00 85.75 80 HIS A N 1
ATOM 647 C CA . HIS A 1 80 ? 10.331 -2.636 -13.117 1.00 85.75 80 HIS A CA 1
ATOM 648 C C . HIS A 1 80 ? 9.992 -1.441 -13.988 1.00 85.75 80 HIS A C 1
ATOM 650 O O . HIS A 1 80 ? 10.368 -1.423 -15.151 1.00 85.75 80 HIS A O 1
ATOM 656 N N . ASN A 1 81 ? 9.256 -0.460 -13.464 1.00 86.25 81 ASN A N 1
ATOM 657 C CA . ASN A 1 81 ? 8.703 0.589 -14.318 1.00 86.25 81 ASN A CA 1
ATOM 658 C C . ASN A 1 81 ? 9.771 1.570 -14.806 1.00 86.25 81 ASN A C 1
ATOM 660 O O . ASN A 1 81 ? 9.846 1.808 -16.005 1.00 86.25 81 ASN A O 1
ATOM 664 N N . ILE A 1 82 ? 10.582 2.119 -13.898 1.00 91.25 82 ILE A N 1
ATOM 665 C CA . ILE A 1 82 ? 11.645 3.067 -14.256 1.00 91.25 82 ILE A CA 1
ATOM 666 C C . ILE A 1 82 ? 12.736 2.345 -15.042 1.00 91.25 82 ILE A C 1
ATOM 668 O O . ILE A 1 82 ? 13.043 2.770 -16.144 1.00 91.25 82 ILE A O 1
ATOM 672 N N . ALA A 1 83 ? 13.225 1.201 -14.554 1.00 88.38 83 ALA A N 1
ATOM 673 C CA . ALA A 1 83 ? 14.247 0.436 -15.268 1.00 88.38 83 ALA A CA 1
ATOM 674 C C . ALA A 1 83 ? 13.819 0.036 -16.696 1.00 88.38 83 ALA A C 1
ATOM 676 O O . ALA A 1 83 ? 14.603 0.151 -17.632 1.00 88.38 83 ALA A O 1
ATOM 677 N N . ALA A 1 84 ? 12.569 -0.405 -16.895 1.00 88.44 84 ALA A N 1
ATOM 678 C CA . ALA A 1 84 ? 12.077 -0.721 -18.237 1.00 88.44 84 ALA A CA 1
ATOM 679 C C . ALA A 1 84 ? 11.918 0.526 -19.118 1.00 88.44 84 ALA A C 1
ATOM 681 O O . ALA A 1 84 ? 12.105 0.443 -20.329 1.00 88.44 84 ALA A O 1
ATOM 682 N N . PHE A 1 85 ? 11.548 1.662 -18.524 1.00 89.69 85 PHE A N 1
ATOM 683 C CA . PHE A 1 85 ? 11.416 2.923 -19.243 1.00 89.69 85 PHE A CA 1
ATOM 684 C C . PHE A 1 85 ? 12.775 3.477 -19.677 1.00 89.69 85 PHE A C 1
ATOM 686 O O . PHE A 1 85 ? 12.911 3.865 -20.832 1.00 89.69 85 PHE A O 1
ATOM 693 N N . ASP A 1 86 ? 13.775 3.446 -18.793 1.00 88.88 86 ASP A N 1
ATOM 694 C CA . ASP A 1 86 ? 15.147 3.849 -19.109 1.00 88.88 86 ASP A CA 1
ATOM 695 C C . ASP A 1 86 ? 15.698 3.000 -20.258 1.00 88.88 86 ASP A C 1
ATOM 697 O O . ASP A 1 86 ? 16.165 3.551 -21.250 1.00 88.88 86 ASP A O 1
ATOM 701 N N . ASN A 1 87 ? 15.533 1.673 -20.200 1.00 88.81 87 ASN A N 1
ATOM 702 C CA . ASN A 1 87 ? 15.914 0.806 -21.316 1.00 88.81 87 ASN A CA 1
ATOM 703 C C . ASN A 1 87 ? 15.227 1.238 -22.622 1.00 88.81 87 ASN A C 1
ATOM 705 O O . ASN A 1 87 ? 15.892 1.429 -23.625 1.00 88.81 87 ASN A O 1
ATOM 709 N N . LEU A 1 88 ? 13.913 1.486 -22.626 1.00 88.81 88 LEU A N 1
ATOM 710 C CA . LEU A 1 88 ? 13.215 1.907 -23.848 1.00 88.81 88 LEU A CA 1
ATOM 711 C C . LEU A 1 88 ? 13.764 3.216 -24.452 1.00 88.81 88 LEU A C 1
ATOM 713 O O . LEU A 1 88 ? 13.712 3.380 -25.670 1.00 88.81 88 LEU A O 1
ATOM 717 N N . LEU A 1 89 ? 14.241 4.148 -23.623 1.00 88.19 89 LEU A N 1
ATOM 718 C CA . LEU A 1 89 ? 14.798 5.419 -24.089 1.00 88.19 89 LEU A CA 1
ATOM 719 C C . LEU A 1 89 ? 16.226 5.273 -24.621 1.00 88.19 89 LEU A C 1
ATOM 721 O O . LEU A 1 89 ? 16.528 5.828 -25.673 1.00 88.19 89 LEU A O 1
ATOM 725 N N . PHE A 1 90 ? 17.074 4.530 -23.911 1.00 85.31 90 PHE A N 1
ATOM 726 C CA . PHE A 1 90 ? 18.517 4.489 -24.166 1.00 85.31 90 PHE A CA 1
ATOM 727 C C . PHE A 1 90 ? 18.973 3.268 -24.981 1.00 85.31 90 PHE A C 1
ATOM 729 O O . PHE A 1 90 ? 20.069 3.286 -25.528 1.00 85.31 90 PHE A O 1
ATOM 736 N N . SER A 1 91 ? 18.136 2.235 -25.155 1.00 68.56 91 SER A N 1
ATOM 737 C CA . SER A 1 91 ? 18.480 1.054 -25.970 1.00 68.56 91 SER A CA 1
ATOM 738 C C . SER A 1 91 ? 18.772 1.375 -27.438 1.00 68.56 91 SER A C 1
ATOM 740 O O . SER A 1 91 ? 19.486 0.617 -28.079 1.00 68.56 91 SER A O 1
ATOM 742 N N . ASN A 1 92 ? 18.247 2.482 -27.971 1.00 62.78 92 ASN A N 1
ATOM 743 C CA . ASN A 1 92 ? 18.539 2.899 -29.343 1.00 62.78 92 ASN A CA 1
ATOM 744 C C . ASN A 1 92 ? 19.780 3.799 -29.441 1.00 62.78 92 ASN A C 1
ATOM 746 O O . ASN A 1 92 ? 20.304 3.950 -30.536 1.00 62.78 92 ASN A O 1
ATOM 750 N N . GLU A 1 93 ? 20.226 4.430 -28.350 1.00 62.53 93 GLU A N 1
ATOM 751 C CA . GLU A 1 93 ? 21.413 5.297 -28.383 1.00 62.53 93 GLU A CA 1
ATOM 752 C C . GLU A 1 93 ? 22.692 4.462 -28.494 1.00 62.53 93 GLU A C 1
ATOM 754 O O . GLU A 1 93 ? 23.530 4.783 -29.326 1.00 62.53 93 GLU A O 1
ATOM 759 N N . GLU A 1 94 ? 22.792 3.336 -27.779 1.00 62.69 94 GLU A N 1
ATOM 760 C CA . GLU A 1 94 ? 23.947 2.426 -27.885 1.00 62.69 94 GLU A CA 1
ATOM 761 C C . GLU A 1 94 ? 24.069 1.784 -29.286 1.00 62.69 94 GLU A C 1
ATOM 763 O O . GLU A 1 94 ? 25.167 1.711 -29.832 1.00 62.69 94 GLU A O 1
ATOM 768 N N . GLU A 1 95 ? 22.956 1.376 -29.917 1.00 63.16 95 GLU A N 1
ATOM 769 C CA . GLU A 1 95 ? 22.973 0.866 -31.304 1.00 63.16 95 GLU A CA 1
ATOM 770 C C . GLU A 1 95 ? 23.331 1.960 -32.325 1.00 63.16 95 GLU A C 1
ATOM 772 O O . GLU A 1 95 ? 23.982 1.682 -33.332 1.00 63.16 95 GLU A O 1
ATOM 777 N N . LEU A 1 96 ? 22.899 3.205 -32.095 1.00 64.38 96 LEU A N 1
ATOM 778 C CA . LEU A 1 96 ? 23.236 4.332 -32.966 1.00 64.38 96 LEU A CA 1
ATOM 779 C C . LEU A 1 96 ? 24.708 4.736 -32.824 1.00 64.38 96 LEU A C 1
ATOM 781 O O . LEU A 1 96 ? 25.338 4.985 -33.848 1.00 64.38 96 LEU A O 1
ATOM 785 N N . GLU A 1 97 ? 25.256 4.753 -31.605 1.00 68.50 97 GLU A N 1
ATOM 786 C CA . GLU A 1 97 ? 26.678 5.014 -31.344 1.00 68.50 97 GLU A CA 1
ATOM 787 C C . GLU A 1 97 ? 27.578 3.945 -31.983 1.00 68.50 97 GLU A C 1
ATOM 789 O O . GLU A 1 97 ? 28.551 4.305 -32.643 1.00 68.50 97 GLU A O 1
ATOM 794 N N . GLU A 1 98 ? 27.226 2.653 -31.889 1.00 66.94 98 GLU A N 1
ATOM 795 C CA . GLU A 1 98 ? 27.957 1.586 -32.593 1.00 66.94 98 GLU A CA 1
ATOM 796 C C . GLU A 1 98 ? 27.963 1.824 -34.110 1.00 66.94 98 GLU A C 1
ATOM 798 O O . GLU A 1 98 ? 29.014 1.782 -34.747 1.00 66.94 98 GLU A O 1
ATOM 803 N N . VAL A 1 99 ? 26.798 2.098 -34.711 1.00 71.06 99 VAL A N 1
ATOM 804 C CA . VAL A 1 99 ? 26.685 2.343 -36.160 1.00 71.06 99 VAL A CA 1
ATOM 805 C C . VAL A 1 99 ? 27.479 3.578 -36.592 1.00 71.06 99 VAL A C 1
ATOM 807 O O . VAL A 1 99 ? 28.075 3.570 -37.668 1.00 71.06 99 VAL A O 1
ATOM 810 N N . GLU A 1 100 ? 27.495 4.634 -35.783 1.00 71.25 100 GLU A N 1
ATOM 811 C CA . GLU A 1 100 ? 28.239 5.861 -36.065 1.00 71.25 100 GLU A CA 1
ATOM 812 C C . GLU A 1 100 ? 29.760 5.630 -35.983 1.00 71.25 100 GLU A C 1
ATOM 814 O O . GLU A 1 100 ? 30.486 6.086 -36.867 1.00 71.25 100 GLU A O 1
ATOM 819 N N . GLU A 1 101 ? 30.231 4.825 -35.022 1.00 73.25 101 GLU A N 1
ATOM 820 C CA . GLU A 1 101 ? 31.635 4.396 -34.911 1.00 73.25 101 GLU A CA 1
ATOM 821 C C . GLU A 1 101 ? 32.079 3.563 -36.131 1.00 73.25 101 GLU A C 1
ATOM 823 O O . GLU A 1 101 ? 33.121 3.847 -36.723 1.00 73.25 101 GLU A O 1
ATOM 828 N N . TYR A 1 102 ? 31.255 2.612 -36.598 1.00 72.69 102 TYR A N 1
ATOM 829 C CA . TYR A 1 102 ? 31.543 1.849 -37.826 1.00 72.69 102 TYR A CA 1
ATOM 830 C C . TYR A 1 102 ? 31.643 2.738 -39.078 1.00 72.69 102 TYR A C 1
ATOM 832 O O . TYR A 1 102 ? 32.431 2.451 -39.979 1.00 72.69 102 TYR A O 1
ATOM 840 N N . LEU A 1 103 ? 30.834 3.798 -39.166 1.00 78.12 103 LEU A N 1
ATOM 841 C CA . LEU A 1 103 ? 30.827 4.711 -40.314 1.00 78.12 103 LEU A CA 1
ATOM 842 C C . LEU A 1 103 ? 32.020 5.676 -40.318 1.00 78.12 103 LEU A C 1
ATOM 844 O O . LEU A 1 103 ? 32.455 6.090 -41.398 1.00 78.12 103 LEU A O 1
ATOM 848 N N . ASP A 1 104 ? 32.538 6.040 -39.144 1.00 76.62 104 ASP A N 1
ATOM 849 C CA . ASP A 1 104 ? 33.747 6.857 -39.015 1.00 76.62 104 ASP A CA 1
ATOM 850 C C . ASP A 1 104 ? 35.030 6.039 -39.253 1.00 76.62 104 ASP A C 1
ATOM 852 O O . ASP A 1 104 ? 35.976 6.573 -39.832 1.00 76.62 104 ASP A O 1
ATOM 856 N N . ASP A 1 105 ? 35.047 4.740 -38.926 1.00 71.69 105 ASP A N 1
ATOM 857 C CA . ASP A 1 105 ? 36.168 3.831 -39.231 1.00 71.69 105 ASP A CA 1
ATOM 858 C C . ASP A 1 105 ? 36.312 3.501 -40.738 1.00 71.69 105 ASP A C 1
ATOM 860 O O . ASP A 1 105 ? 37.389 3.108 -41.196 1.00 71.69 105 ASP A O 1
ATOM 864 N N . GLU A 1 106 ? 35.253 3.671 -41.542 1.00 64.19 106 GLU A N 1
ATOM 865 C CA . GLU A 1 106 ? 35.281 3.482 -43.006 1.00 64.19 106 GLU A CA 1
ATOM 866 C C . GLU A 1 106 ? 35.770 4.722 -43.802 1.00 64.19 106 GLU A C 1
ATOM 868 O O . GLU A 1 106 ? 35.821 4.673 -45.039 1.00 64.19 106 GLU A O 1
ATOM 873 N N . ARG A 1 107 ? 36.140 5.829 -43.138 1.00 51.50 107 ARG A N 1
ATOM 874 C CA . ARG A 1 107 ? 36.609 7.088 -43.761 1.00 51.50 107 ARG A CA 1
ATOM 875 C C . ARG A 1 107 ? 38.119 7.310 -43.684 1.00 51.50 107 ARG A C 1
ATOM 877 O O . ARG A 1 107 ? 38.650 7.863 -44.679 1.00 51.50 107 ARG A O 1
#

Sequence (107 aa):
MHEQIYDMLMQKDEITWQNIIYGLVKSEEMNPWDVDVSLLSKKYLETIKKLKETNFLISGKMVLASAILLKIKSEKLVSHNIAAFDNLLFSNEEELEEVEEYLDDER